Protein AF-A0A929ZRS4-F1 (afdb_monomer)

Mean predicted aligned error: 12.57 Å

pLDDT: mean 78.54, std 19.78, range [34.41, 96.12]

Nearest PDB structures (foldseek):
  4rev-assembly1_A  TM=2.295E-01  e=7.053E+00  Pisum sativum

Structure (mmCIF, N/CA/C/O backbone):
data_AF-A0A929ZRS4-F1
#
_entry.id   AF-A0A929ZRS4-F1
#
loop_
_atom_site.group_PDB
_atom_site.id
_atom_site.type_symbol
_atom_site.label_atom_id
_atom_site.label_alt_id
_atom_site.label_comp_id
_atom_site.label_asym_id
_atom_site.label_entity_id
_atom_site.label_seq_id
_atom_site.pdbx_PDB_ins_code
_atom_site.Cartn_x
_atom_site.Cartn_y
_atom_site.Cartn_z
_atom_site.occupancy
_atom_site.B_iso_or_equiv
_atom_site.auth_seq_id
_atom_site.auth_comp_id
_atom_site.auth_asym_id
_atom_site.auth_atom_id
_atom_site.pdbx_PDB_model_num
ATOM 1 N N . MET A 1 1 ? -53.714 39.493 -37.793 1.00 43.19 1 MET A N 1
ATOM 2 C CA . MET A 1 1 ? -53.443 39.278 -36.355 1.00 43.19 1 MET A CA 1
ATOM 3 C C . MET A 1 1 ? -53.409 37.787 -36.097 1.00 43.19 1 MET A C 1
ATOM 5 O O . MET A 1 1 ? -54.421 37.151 -36.332 1.00 43.19 1 MET A O 1
ATOM 9 N N . ASN A 1 2 ? -52.256 37.253 -35.692 1.00 40.06 2 ASN A N 1
ATOM 10 C CA . ASN A 1 2 ? -52.126 36.119 -34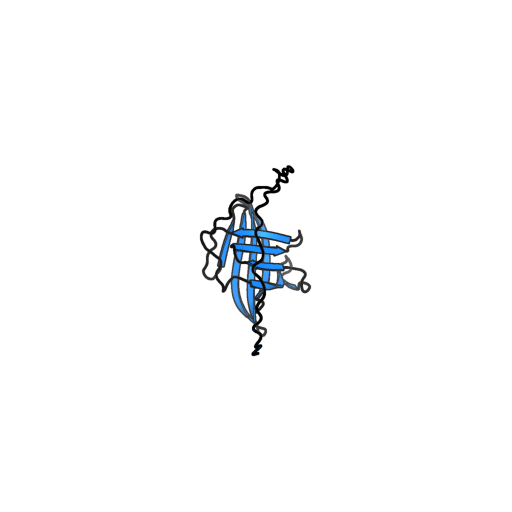.771 1.00 40.06 2 ASN A CA 1
ATOM 11 C C . ASN A 1 2 ? -50.645 35.992 -34.395 1.00 40.06 2 ASN A C 1
ATOM 13 O O . ASN A 1 2 ? -49.803 35.648 -35.217 1.00 40.06 2 ASN A O 1
ATOM 17 N N . ARG A 1 3 ? -50.342 36.378 -33.153 1.00 41.16 3 ARG A N 1
ATOM 18 C CA . ARG A 1 3 ? -49.060 36.176 -32.477 1.00 41.16 3 ARG A CA 1
ATOM 19 C C . ARG A 1 3 ? -49.140 34.840 -31.758 1.00 41.16 3 ARG A C 1
ATOM 21 O O . ARG A 1 3 ? -50.015 34.715 -30.910 1.00 41.16 3 ARG A O 1
ATOM 28 N N . ILE A 1 4 ? -48.201 33.930 -31.994 1.00 51.72 4 ILE A N 1
ATOM 29 C CA . ILE A 1 4 ? -47.777 32.969 -30.970 1.00 51.72 4 ILE A CA 1
ATOM 30 C C . ILE A 1 4 ? -46.252 32.876 -31.028 1.00 51.72 4 ILE A C 1
ATOM 32 O O . ILE A 1 4 ? -45.658 32.641 -32.075 1.00 51.72 4 ILE A O 1
ATOM 36 N N . PHE A 1 5 ? -45.659 33.171 -29.876 1.00 44.94 5 PHE A N 1
ATOM 37 C CA . PHE A 1 5 ? -44.243 33.112 -29.549 1.00 44.94 5 PHE A CA 1
ATOM 38 C C . PHE A 1 5 ? -43.711 31.680 -29.657 1.00 44.94 5 PHE A C 1
ATOM 40 O O . PHE A 1 5 ? -44.328 30.751 -29.139 1.00 44.94 5 PHE A O 1
ATOM 47 N N . THR A 1 6 ? -42.503 31.505 -30.190 1.00 50.09 6 THR A N 1
ATOM 48 C CA . THR A 1 6 ? -41.635 30.404 -29.753 1.00 50.09 6 THR A CA 1
ATOM 49 C C . THR A 1 6 ? -40.189 30.888 -29.693 1.00 50.09 6 THR A C 1
ATOM 51 O O . THR A 1 6 ? -39.624 31.387 -30.660 1.00 50.09 6 THR A O 1
ATOM 54 N N . LEU A 1 7 ? -39.665 30.806 -28.475 1.00 42.97 7 LEU A N 1
ATOM 55 C CA . LEU A 1 7 ? -38.300 31.024 -28.016 1.00 42.97 7 LEU A CA 1
ATOM 56 C C . LEU A 1 7 ? -37.371 29.943 -28.611 1.00 42.97 7 LEU A C 1
ATOM 58 O O . LEU A 1 7 ? -37.832 28.820 -28.743 1.00 42.97 7 LEU A O 1
ATOM 62 N N . PHE A 1 8 ? -36.106 30.247 -28.929 1.00 47.16 8 PHE A N 1
ATOM 63 C CA . PHE A 1 8 ? -34.909 29.507 -28.462 1.00 47.16 8 PHE A CA 1
ATOM 64 C C . PHE A 1 8 ? -33.611 30.058 -29.091 1.00 47.16 8 PHE A C 1
ATOM 66 O O . PHE A 1 8 ? -33.227 29.775 -30.219 1.00 47.16 8 PHE A O 1
ATOM 73 N N . ILE A 1 9 ? -33.006 30.935 -28.296 1.00 52.12 9 ILE A N 1
ATOM 74 C CA . ILE A 1 9 ? -31.588 31.191 -28.007 1.00 52.12 9 ILE A CA 1
ATOM 75 C C . ILE A 1 9 ? -30.519 30.370 -28.774 1.00 52.12 9 ILE A C 1
ATOM 77 O O . ILE A 1 9 ? -30.426 29.157 -28.641 1.00 52.12 9 ILE A O 1
ATOM 81 N N . ALA A 1 10 ? -29.649 31.154 -29.426 1.00 41.28 10 ALA A N 1
ATOM 82 C CA . ALA A 1 10 ? -28.190 31.067 -29.600 1.00 41.28 10 ALA A CA 1
ATOM 83 C C . ALA A 1 10 ? -27.527 29.863 -30.293 1.00 41.28 10 ALA A C 1
ATOM 85 O O . ALA A 1 10 ? -27.367 28.796 -29.715 1.00 41.28 10 ALA A O 1
ATOM 86 N N . VAL A 1 11 ? -26.879 30.167 -31.425 1.00 43.59 11 VAL A N 1
ATOM 87 C CA . VAL A 1 11 ? -25.506 29.710 -31.697 1.00 43.59 11 VAL A CA 1
ATOM 88 C C . VAL A 1 11 ? -24.720 30.905 -32.246 1.00 43.59 11 VAL A C 1
ATOM 90 O O . VAL A 1 11 ? -24.687 31.158 -33.448 1.00 43.59 11 VAL A O 1
ATOM 93 N N . PHE A 1 12 ? -24.149 31.703 -31.344 1.00 39.56 12 PHE A N 1
ATOM 94 C CA . PHE A 1 12 ? -23.212 32.762 -31.706 1.00 39.56 12 PHE A CA 1
ATOM 95 C C . PHE A 1 12 ? -21.796 32.178 -31.814 1.00 39.56 12 PHE A C 1
ATOM 97 O O . PHE A 1 12 ? -21.226 31.710 -30.836 1.00 39.56 12 PHE A O 1
ATOM 104 N N . SER A 1 13 ? -21.266 32.276 -33.034 1.00 37.66 13 SER A N 1
ATOM 105 C CA . SER A 1 13 ? -19.920 32.754 -33.381 1.00 37.66 13 SER A CA 1
ATOM 106 C C . SER A 1 13 ? -18.659 32.024 -32.892 1.00 37.66 13 SER A C 1
ATOM 108 O O . SER A 1 13 ? -18.277 32.083 -31.730 1.00 37.66 13 SER A O 1
ATOM 110 N N . VAL A 1 14 ? -17.961 31.464 -33.891 1.00 51.41 14 VAL A N 1
ATOM 111 C CA . VAL A 1 14 ? -16.556 31.721 -34.284 1.00 51.41 14 VAL A CA 1
ATOM 112 C C . VAL A 1 14 ? -15.627 32.245 -33.190 1.00 51.41 14 VAL A C 1
ATOM 114 O O . VAL A 1 14 ? -15.783 33.392 -32.810 1.00 51.41 14 VAL A O 1
ATOM 117 N N . PHE A 1 15 ? -14.563 31.503 -32.864 1.00 39.88 15 PHE A N 1
ATOM 118 C CA . PHE A 1 15 ? -13.226 32.085 -32.674 1.00 39.88 15 PHE A CA 1
ATOM 119 C C . PHE A 1 15 ? -12.134 31.051 -32.984 1.00 39.88 15 PHE A C 1
ATOM 121 O O . PHE A 1 15 ? -11.825 30.179 -32.178 1.00 39.88 15 PHE A O 1
ATOM 128 N N . SER A 1 16 ? -11.514 31.201 -34.155 1.00 48.22 16 SER A N 1
ATOM 129 C CA . SER A 1 16 ? -10.093 30.903 -34.322 1.00 48.22 16 SER A CA 1
ATOM 130 C C . SER A 1 16 ? -9.333 32.141 -33.869 1.00 48.22 16 SER A C 1
ATOM 132 O O . SER A 1 16 ? -9.433 33.160 -34.545 1.00 48.22 16 SER A O 1
ATOM 134 N N . ILE A 1 17 ? -8.561 32.073 -32.785 1.00 50.41 17 ILE A N 1
ATOM 135 C CA . ILE A 1 17 ? -7.392 32.944 -32.626 1.00 50.41 17 ILE A CA 1
ATOM 136 C C . ILE A 1 17 ? -6.302 32.152 -31.905 1.00 50.41 17 ILE A C 1
ATOM 138 O O . ILE A 1 17 ? -6.375 31.872 -30.712 1.00 50.41 17 ILE A O 1
ATOM 142 N N . VAL A 1 18 ? -5.296 31.778 -32.689 1.00 49.31 18 VAL A N 1
ATOM 143 C CA . VAL A 1 18 ? -3.951 31.464 -32.222 1.00 49.31 18 VAL A CA 1
ATOM 144 C C . VAL A 1 18 ? -3.439 32.690 -31.475 1.00 49.31 18 VAL A C 1
ATOM 146 O O . VAL A 1 18 ? -3.292 33.750 -32.077 1.00 49.31 18 VAL A O 1
ATOM 149 N N . SER A 1 19 ? -3.138 32.539 -30.190 1.00 37.56 19 SER A N 1
ATOM 150 C CA . SER A 1 19 ? -2.214 33.442 -29.517 1.00 37.56 19 SER A CA 1
ATOM 151 C C . SER A 1 19 ? -1.042 32.605 -29.039 1.00 37.56 19 SER A C 1
ATOM 153 O O . SER A 1 19 ? -1.165 31.793 -28.125 1.00 37.56 19 SER A O 1
ATOM 155 N N . CYS A 1 20 ? 0.080 32.767 -29.736 1.00 46.66 20 CYS A N 1
ATOM 156 C CA . CYS A 1 20 ? 1.390 32.413 -29.231 1.00 46.66 20 CYS A CA 1
ATOM 157 C C . CYS A 1 20 ? 1.562 33.080 -27.867 1.00 46.66 20 CYS A C 1
ATOM 159 O O . CYS A 1 20 ? 1.546 34.307 -27.797 1.00 46.66 20 CYS A O 1
ATOM 161 N N . ASP A 1 21 ? 1.807 32.295 -26.826 1.00 34.41 21 ASP A N 1
ATOM 162 C CA . ASP A 1 21 ? 2.759 32.740 -25.824 1.00 34.41 21 ASP A CA 1
ATOM 163 C C . ASP A 1 21 ? 3.935 31.773 -25.852 1.00 34.41 21 ASP A C 1
ATOM 165 O O . ASP A 1 21 ? 3.866 30.613 -25.448 1.00 34.41 21 ASP A O 1
ATOM 169 N N . ARG A 1 22 ? 4.990 32.253 -26.500 1.00 46.25 22 ARG A N 1
ATOM 170 C CA . ARG A 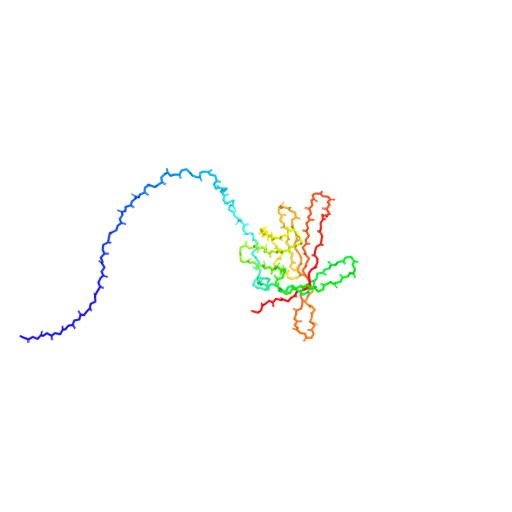1 22 ? 6.273 31.589 -26.648 1.00 46.25 22 ARG A CA 1
ATOM 171 C C . ARG A 1 22 ? 7.103 32.071 -25.466 1.00 46.25 22 ARG A C 1
ATOM 173 O O . ARG A 1 22 ? 8.012 32.874 -25.649 1.00 46.25 22 ARG A O 1
ATOM 180 N N . SER A 1 23 ? 6.747 31.630 -24.261 1.00 34.47 23 SER A N 1
ATOM 181 C CA . SER A 1 23 ? 7.617 31.775 -23.101 1.00 34.47 23 SER A CA 1
ATOM 182 C C . SER A 1 23 ? 8.181 30.405 -22.743 1.00 34.47 23 SER A C 1
ATOM 184 O O . SER A 1 23 ? 7.483 29.405 -22.594 1.00 34.47 23 SER A O 1
ATOM 186 N N . SER A 1 24 ? 9.502 30.376 -22.783 1.00 49.50 24 SER A N 1
ATOM 187 C CA . SER A 1 24 ? 10.395 29.274 -22.493 1.00 49.50 24 SER A CA 1
ATOM 188 C C . SER A 1 24 ? 10.060 28.600 -21.169 1.00 49.50 24 SER A C 1
ATOM 190 O O . SER A 1 24 ? 10.251 29.203 -20.114 1.00 49.50 24 SER A O 1
ATOM 192 N N . ASP A 1 25 ? 9.671 27.333 -21.226 1.00 41.78 25 ASP A N 1
ATOM 193 C CA . ASP A 1 25 ? 9.898 26.422 -20.110 1.00 41.78 25 ASP A CA 1
ATOM 194 C C . ASP A 1 25 ? 10.176 25.011 -20.650 1.00 41.78 25 ASP A C 1
ATOM 196 O O . ASP A 1 25 ? 9.477 24.040 -20.367 1.00 41.78 25 ASP A O 1
ATOM 200 N N . ASP A 1 26 ? 11.239 24.907 -21.456 1.00 45.16 26 ASP A N 1
ATOM 201 C CA . ASP A 1 26 ? 11.852 23.648 -21.922 1.00 45.16 26 ASP A CA 1
ATOM 202 C C . ASP A 1 26 ? 12.520 22.851 -20.771 1.00 45.16 26 ASP A C 1
ATOM 204 O O . ASP A 1 26 ? 13.388 22.014 -20.999 1.00 45.16 26 ASP A O 1
ATOM 208 N N . ASN A 1 27 ? 12.120 23.095 -19.519 1.00 44.50 27 ASN A N 1
ATOM 209 C CA . ASN A 1 27 ? 12.630 22.434 -18.317 1.00 44.50 27 ASN A CA 1
ATOM 210 C C . ASN A 1 27 ? 11.546 21.703 -17.513 1.00 44.50 27 ASN A C 1
ATOM 212 O O . ASN A 1 27 ? 11.802 21.283 -16.383 1.00 44.50 27 ASN A O 1
ATOM 216 N N . LYS A 1 28 ? 10.350 21.479 -18.071 1.00 43.66 28 LYS A N 1
ATOM 217 C CA . LYS A 1 28 ? 9.50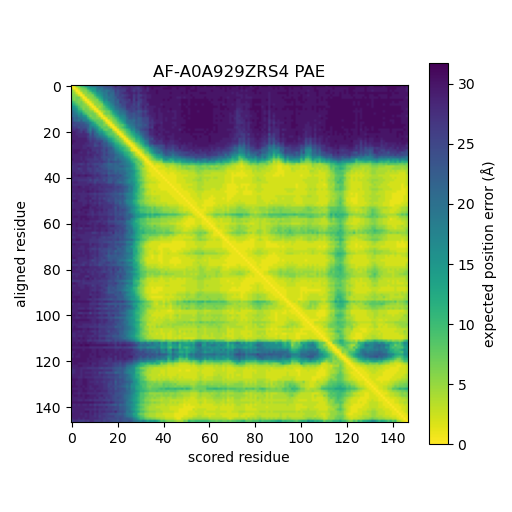0 20.409 -17.538 1.00 43.66 28 LYS A CA 1
ATOM 218 C C . LYS A 1 28 ? 10.103 19.078 -17.979 1.00 43.66 28 LYS A C 1
ATOM 220 O O . LYS A 1 28 ? 10.241 18.877 -19.188 1.00 43.66 28 LYS A O 1
ATOM 225 N N . PRO A 1 29 ? 10.469 18.171 -17.050 1.00 46.22 29 PRO A N 1
ATOM 226 C CA . PRO A 1 29 ? 10.807 16.809 -17.425 1.00 46.22 29 PRO A CA 1
ATOM 227 C C . PRO A 1 29 ? 9.652 16.301 -18.282 1.00 46.22 29 PRO A C 1
ATOM 229 O O . PRO A 1 29 ? 8.507 16.324 -17.827 1.00 46.22 29 PRO A O 1
ATOM 232 N N . GLN A 1 30 ? 9.925 15.932 -19.534 1.00 44.28 30 GLN A N 1
ATOM 233 C CA . GLN A 1 30 ? 8.950 15.191 -20.320 1.00 44.28 30 GLN A CA 1
ATOM 234 C C . GLN A 1 30 ? 8.544 14.005 -19.449 1.00 44.28 30 GLN A C 1
ATOM 236 O O . GLN A 1 30 ? 9.408 13.216 -19.067 1.00 44.28 30 GLN A O 1
ATOM 241 N N . GLU A 1 31 ? 7.271 13.937 -19.051 1.00 55.41 31 GLU A N 1
ATOM 242 C CA . GLU A 1 31 ? 6.753 12.760 -18.367 1.00 55.41 31 GLU A CA 1
ATOM 243 C C . GLU A 1 31 ? 7.004 11.587 -19.311 1.00 55.41 31 GLU A C 1
ATOM 245 O O . GLU A 1 31 ? 6.343 11.458 -20.343 1.00 55.41 31 GLU A O 1
ATOM 250 N N . GLU A 1 32 ? 8.024 10.780 -19.005 1.00 59.62 32 GLU A N 1
ATOM 251 C CA . GLU A 1 32 ? 8.267 9.530 -19.706 1.00 59.62 32 GLU A CA 1
ATOM 252 C C . GLU A 1 32 ? 6.939 8.779 -19.730 1.00 59.62 32 GLU A C 1
ATOM 254 O O . GLU A 1 32 ? 6.327 8.546 -18.683 1.00 59.62 32 GLU A O 1
ATOM 259 N N . GLN A 1 33 ? 6.459 8.460 -20.930 1.00 68.38 33 GLN A N 1
ATOM 260 C CA . GLN A 1 33 ? 5.169 7.816 -21.108 1.00 68.38 33 GLN A CA 1
ATOM 261 C C . GLN A 1 33 ? 5.151 6.512 -20.296 1.00 68.38 33 GLN A C 1
ATOM 263 O O . GLN A 1 33 ? 5.835 5.545 -20.634 1.00 68.38 33 GLN A O 1
ATOM 268 N N . LYS A 1 34 ? 4.397 6.495 -19.190 1.00 82.25 34 LYS A N 1
ATOM 269 C CA . LYS A 1 34 ? 4.278 5.338 -18.295 1.00 82.25 34 LYS A CA 1
ATOM 270 C C . LYS A 1 34 ? 3.515 4.227 -19.025 1.00 82.25 34 LYS A C 1
ATOM 272 O O . LYS A 1 34 ? 2.298 4.299 -19.171 1.00 82.25 34 LYS A O 1
ATOM 277 N N . ILE A 1 35 ? 4.228 3.213 -19.514 1.00 88.94 35 ILE A N 1
ATOM 278 C CA . ILE A 1 35 ? 3.626 2.042 -20.169 1.00 88.94 35 ILE A CA 1
ATOM 279 C C . ILE A 1 35 ? 3.164 1.055 -19.094 1.00 88.94 35 ILE A C 1
ATOM 281 O O . ILE A 1 35 ? 3.968 0.604 -18.279 1.00 88.94 35 ILE A O 1
ATOM 285 N N . ILE A 1 36 ? 1.873 0.721 -19.105 1.00 92.69 36 ILE A N 1
ATOM 286 C CA . ILE A 1 36 ? 1.261 -0.277 -18.220 1.00 92.69 36 ILE A CA 1
ATOM 287 C C . ILE A 1 36 ? 1.126 -1.583 -18.997 1.00 92.69 36 ILE A C 1
ATOM 289 O O . ILE A 1 36 ? 0.374 -1.650 -19.966 1.00 92.69 36 ILE A O 1
ATOM 293 N N . GLU A 1 37 ? 1.849 -2.614 -18.568 1.00 92.25 37 GLU A N 1
ATOM 294 C CA . GLU A 1 37 ? 1.776 -3.957 -19.151 1.00 92.25 37 G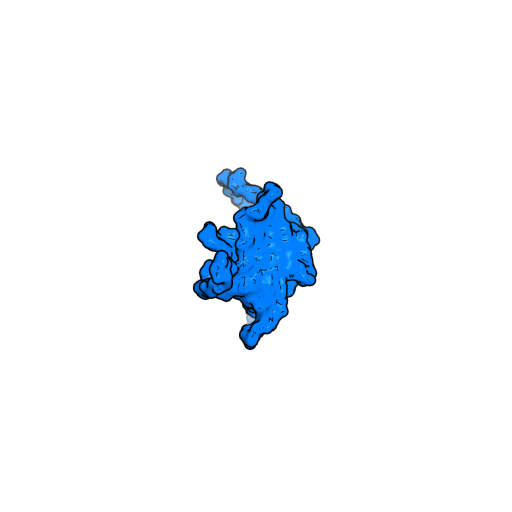LU A CA 1
ATOM 295 C C . GLU A 1 37 ? 0.643 -4.767 -18.518 1.00 92.25 37 GLU A C 1
ATOM 297 O O . GLU A 1 37 ? -0.113 -5.440 -19.217 1.00 92.25 37 GLU A O 1
ATOM 302 N N . VAL A 1 38 ? 0.495 -4.670 -17.193 1.00 94.31 38 VAL A N 1
ATOM 303 C CA . VAL A 1 38 ? -0.534 -5.390 -16.436 1.00 94.31 38 VAL A CA 1
ATOM 304 C C . VAL A 1 38 ? -1.197 -4.437 -15.444 1.00 94.31 38 VAL A C 1
ATOM 306 O O . VAL A 1 38 ? -0.551 -4.034 -14.485 1.00 94.31 38 VAL A O 1
ATOM 309 N N . PRO A 1 39 ? -2.469 -4.041 -15.618 1.00 93.94 39 PRO A N 1
ATOM 310 C CA . PRO A 1 39 ? -3.113 -3.106 -14.701 1.00 93.94 39 PRO A CA 1
ATOM 311 C C . PRO A 1 39 ? -3.435 -3.749 -13.342 1.00 93.94 39 PRO A C 1
ATOM 313 O O . PRO A 1 39 ? -3.725 -4.945 -13.255 1.00 93.94 39 PRO A O 1
ATOM 316 N N . PHE A 1 40 ? -3.460 -2.941 -12.279 1.00 94.31 40 PHE A N 1
ATOM 317 C CA . PHE A 1 40 ? -4.020 -3.345 -10.989 1.00 94.31 40 PHE A CA 1
ATOM 318 C C . PHE A 1 40 ? -5.491 -3.754 -11.127 1.00 94.31 40 PHE A C 1
ATOM 320 O O . PHE A 1 40 ? -6.279 -3.104 -11.818 1.00 94.31 40 PHE A O 1
ATOM 327 N N . THR A 1 41 ? -5.877 -4.810 -10.412 1.00 92.19 41 THR A N 1
ATOM 328 C CA . THR A 1 41 ? -7.269 -5.266 -10.340 1.00 92.19 41 THR A CA 1
ATOM 329 C C . THR A 1 41 ? -8.126 -4.297 -9.525 1.00 92.19 41 THR A C 1
ATOM 331 O O . THR A 1 41 ? -7.631 -3.611 -8.631 1.00 92.19 41 THR A O 1
ATOM 334 N N . ASP A 1 42 ? -9.439 -4.274 -9.769 1.00 90.50 42 ASP A N 1
ATOM 335 C CA . ASP A 1 42 ? -10.388 -3.519 -8.929 1.00 90.50 42 ASP A CA 1
ATOM 336 C C . ASP A 1 42 ? -10.364 -3.976 -7.461 1.00 90.50 42 ASP A C 1
ATOM 338 O O . ASP A 1 42 ? -10.560 -3.185 -6.536 1.00 90.50 42 ASP A O 1
ATOM 342 N N . GLU A 1 43 ? -10.054 -5.253 -7.235 1.00 89.50 43 GLU A N 1
ATOM 343 C CA . GLU A 1 43 ? -9.875 -5.813 -5.900 1.00 89.50 43 GLU A CA 1
ATOM 344 C C . GLU A 1 43 ? -8.665 -5.213 -5.166 1.00 89.50 43 GLU A C 1
ATOM 346 O O . GLU A 1 43 ? -8.760 -4.957 -3.966 1.00 89.50 43 GLU A O 1
ATOM 351 N N . LEU A 1 44 ? -7.561 -4.927 -5.861 1.00 91.00 44 LEU A N 1
ATOM 352 C CA . LEU A 1 44 ? -6.378 -4.296 -5.269 1.00 91.00 44 LEU A CA 1
ATOM 353 C C . LEU A 1 44 ? -6.522 -2.770 -5.158 1.00 91.00 44 LEU A C 1
ATOM 355 O O . LEU A 1 44 ? -6.075 -2.174 -4.184 1.00 91.00 44 LEU A O 1
ATOM 359 N N . LYS A 1 45 ? -7.150 -2.113 -6.138 1.00 93.56 45 LYS A N 1
ATOM 360 C CA . LYS A 1 45 ? -7.284 -0.647 -6.152 1.00 93.56 45 LYS A CA 1
ATOM 361 C C . LYS A 1 45 ? -8.089 -0.131 -4.961 1.00 93.56 45 LYS A C 1
ATOM 363 O O . LYS A 1 45 ? -9.147 -0.671 -4.651 1.00 93.56 45 LYS A O 1
ATOM 368 N N . GLY A 1 46 ? -7.642 0.954 -4.337 1.00 93.94 46 GLY A N 1
ATOM 369 C CA . GLY A 1 46 ? -8.360 1.635 -3.261 1.00 93.94 46 GLY A CA 1
ATOM 370 C C . GLY A 1 46 ? -7.451 2.181 -2.166 1.00 93.94 46 GLY A C 1
ATOM 371 O O . GLY A 1 46 ? -6.230 2.016 -2.196 1.00 93.94 46 GLY A O 1
ATOM 372 N N . VAL A 1 47 ? -8.076 2.835 -1.187 1.00 94.31 47 VAL A N 1
ATOM 373 C CA . VAL A 1 47 ? -7.405 3.407 -0.014 1.00 94.31 47 VAL A CA 1
ATOM 374 C C . VAL A 1 47 ? -7.376 2.379 1.114 1.00 94.31 47 VAL A C 1
ATOM 376 O O . VAL A 1 47 ? -8.403 1.810 1.486 1.00 94.31 47 VAL A O 1
ATOM 379 N N . TYR A 1 48 ? -6.202 2.179 1.702 1.00 92.19 48 TYR A N 1
ATOM 380 C CA . TYR A 1 48 ? -5.968 1.272 2.816 1.00 92.19 48 TYR A CA 1
ATOM 381 C C . TYR A 1 48 ? -5.694 2.083 4.080 1.00 92.19 48 TYR A C 1
ATOM 383 O O . TYR A 1 48 ? -4.707 2.809 4.188 1.00 92.19 48 TYR A O 1
ATOM 391 N N . LYS A 1 49 ? -6.581 1.954 5.068 1.00 91.94 49 LYS A N 1
ATOM 392 C CA . LYS A 1 49 ? -6.406 2.569 6.383 1.00 91.94 49 LYS A CA 1
ATOM 393 C C . LYS A 1 49 ? -5.437 1.726 7.203 1.00 91.94 49 LYS A C 1
ATOM 395 O O . LYS A 1 49 ? -5.774 0.604 7.577 1.00 91.94 49 LYS A O 1
ATOM 400 N N . ILE A 1 50 ? -4.257 2.269 7.487 1.00 91.81 50 ILE A N 1
ATOM 401 C CA . ILE A 1 50 ? -3.241 1.617 8.318 1.00 91.81 50 ILE A CA 1
ATOM 402 C C . ILE A 1 50 ? -3.637 1.751 9.791 1.00 91.81 50 ILE A C 1
ATOM 404 O O . ILE A 1 50 ? -3.932 2.848 10.262 1.00 91.81 50 ILE A O 1
ATOM 408 N N . HIS A 1 51 ? -3.646 0.624 10.504 1.00 90.50 51 HIS A N 1
ATOM 409 C CA . HIS A 1 51 ? -3.940 0.556 11.940 1.00 90.50 51 HIS A CA 1
ATOM 410 C C . HIS A 1 51 ? -2.690 0.263 12.756 1.00 90.50 51 HIS A C 1
ATOM 412 O O . HIS A 1 51 ? -2.512 0.843 13.825 1.00 90.50 51 HIS A O 1
ATOM 418 N N . TYR A 1 52 ? -1.815 -0.597 12.230 1.00 90.69 52 TYR A N 1
ATOM 419 C CA . TYR A 1 52 ? -0.566 -0.969 12.882 1.00 90.69 52 TYR A CA 1
ATOM 420 C C . TYR A 1 52 ? 0.591 -0.975 11.891 1.00 90.69 52 TYR A C 1
ATOM 422 O O . TYR A 1 52 ? 0.412 -1.302 10.714 1.00 90.69 52 TYR A O 1
ATOM 430 N N . LYS A 1 53 ? 1.783 -0.660 12.391 1.00 91.00 53 LYS A N 1
ATOM 431 C CA . LYS A 1 53 ? 3.053 -0.852 11.691 1.00 91.00 53 LYS A CA 1
ATOM 432 C C . LYS A 1 53 ? 3.943 -1.802 12.480 1.00 91.00 53 LYS A C 1
ATOM 434 O O . LYS A 1 53 ? 3.859 -1.861 13.706 1.00 91.00 53 LYS A O 1
ATOM 439 N N . ASP A 1 54 ? 4.783 -2.534 11.777 1.00 89.25 54 ASP A N 1
ATOM 440 C CA . ASP A 1 54 ? 5.783 -3.392 12.399 1.00 89.25 54 ASP A CA 1
ATOM 441 C C . ASP A 1 54 ? 6.975 -2.570 12.907 1.00 89.25 54 ASP A C 1
ATOM 443 O O . ASP A 1 54 ? 7.374 -1.568 12.306 1.00 89.25 54 ASP A O 1
ATOM 447 N N . THR A 1 55 ? 7.526 -2.986 14.041 1.00 87.19 55 THR A N 1
ATOM 448 C CA . THR A 1 55 ? 8.678 -2.371 14.706 1.00 87.19 55 THR A CA 1
ATOM 449 C C . THR A 1 55 ? 9.558 -3.477 15.291 1.00 87.19 55 THR A C 1
ATOM 451 O O . THR A 1 55 ? 9.083 -4.597 15.482 1.00 87.19 55 THR A O 1
ATOM 454 N N . PRO A 1 56 ? 10.820 -3.198 15.673 1.00 86.12 56 PRO A N 1
ATOM 455 C CA . PRO A 1 56 ? 11.657 -4.195 16.350 1.00 86.12 56 PRO A CA 1
ATOM 456 C C . PRO A 1 56 ? 11.030 -4.793 17.623 1.00 86.12 56 PRO A C 1
ATOM 458 O O . PRO A 1 56 ? 11.398 -5.890 18.032 1.00 86.12 56 PRO A O 1
ATOM 461 N N . SER A 1 57 ? 10.083 -4.082 18.239 1.00 87.25 57 SER A N 1
ATOM 462 C CA . SER A 1 57 ? 9.364 -4.489 19.450 1.00 87.25 57 SER A CA 1
ATOM 463 C C . SER A 1 57 ? 8.041 -5.217 19.158 1.00 87.25 57 SER A C 1
ATOM 465 O O . SER A 1 57 ? 7.325 -5.570 20.094 1.00 87.25 57 SER A O 1
ATOM 467 N N . GLY A 1 58 ? 7.695 -5.420 17.882 1.00 87.88 58 GLY A N 1
ATOM 468 C CA . GLY A 1 58 ? 6.411 -5.948 17.418 1.00 87.88 58 GLY A CA 1
ATOM 469 C C . GLY A 1 58 ? 5.508 -4.876 16.800 1.00 87.88 58 GLY A C 1
ATOM 470 O O . GLY A 1 58 ? 5.967 -3.819 16.370 1.00 87.88 58 GLY A O 1
ATOM 471 N N . TRP A 1 59 ? 4.205 -5.146 16.746 1.00 89.12 59 TRP A N 1
ATOM 472 C CA . TRP A 1 59 ? 3.231 -4.251 16.120 1.00 89.12 59 TRP A CA 1
ATOM 473 C C . TRP A 1 59 ? 2.901 -3.041 16.998 1.00 89.12 59 TRP A C 1
ATOM 475 O O . TRP A 1 59 ? 2.484 -3.186 18.146 1.00 89.12 59 TRP A O 1
ATOM 485 N N . GLU A 1 60 ? 3.019 -1.848 16.426 1.00 91.81 60 GLU A N 1
ATOM 486 C CA . GLU A 1 60 ? 2.684 -0.575 17.061 1.00 91.81 60 GLU A CA 1
ATOM 487 C C . GLU A 1 60 ? 1.447 0.035 16.393 1.00 91.81 60 GLU A C 1
ATOM 489 O O . GLU A 1 60 ? 1.374 0.113 15.164 1.00 91.81 60 GLU A O 1
ATOM 494 N N . ALA A 1 61 ? 0.471 0.475 17.193 1.00 91.81 61 ALA A N 1
ATOM 495 C CA . ALA A 1 61 ? -0.703 1.184 16.688 1.00 91.81 61 ALA A CA 1
ATOM 496 C C . ALA A 1 61 ? -0.306 2.566 16.155 1.00 91.81 61 ALA A C 1
ATOM 498 O O . ALA A 1 61 ? 0.439 3.298 16.805 1.00 91.81 61 ALA A O 1
ATOM 499 N N . VAL A 1 62 ? -0.834 2.948 14.993 1.00 90.75 62 VAL A N 1
ATOM 500 C CA . VAL A 1 62 ? -0.527 4.248 14.388 1.00 90.75 62 VAL A CA 1
ATOM 501 C C . VAL A 1 62 ? -1.642 5.268 14.631 1.00 90.75 62 VAL A C 1
ATOM 503 O O . VAL A 1 62 ? -2.820 4.901 14.655 1.00 90.75 62 VAL A O 1
ATOM 506 N N . PRO A 1 63 ? -1.317 6.569 14.772 1.00 89.44 63 PRO A N 1
ATOM 507 C CA . PRO A 1 63 ? -2.333 7.610 14.804 1.00 89.44 63 PRO A CA 1
ATOM 508 C C . PRO A 1 63 ? -3.172 7.594 13.525 1.00 89.44 63 PRO A C 1
ATOM 510 O O . PRO A 1 63 ? -2.650 7.415 12.418 1.00 89.44 63 PRO A O 1
ATOM 513 N N . ALA A 1 64 ? -4.477 7.826 13.673 1.00 84.19 64 ALA A N 1
ATOM 514 C CA . ALA A 1 64 ? -5.373 7.928 12.531 1.00 84.19 64 ALA A CA 1
ATOM 515 C C . ALA A 1 64 ? -4.874 9.005 11.553 1.00 84.19 64 ALA A C 1
ATOM 517 O O . ALA A 1 64 ? -4.480 10.093 11.967 1.00 84.19 64 ALA A O 1
ATOM 518 N N . ASN A 1 65 ? -4.913 8.693 10.256 1.00 80.19 65 ASN A N 1
ATOM 519 C CA . ASN A 1 65 ? -4.508 9.577 9.158 1.00 80.19 65 ASN A CA 1
ATOM 520 C C . ASN A 1 65 ? -3.015 9.959 9.123 1.00 80.19 65 ASN A C 1
ATOM 522 O O . ASN A 1 65 ? -2.644 10.788 8.299 1.00 80.19 65 ASN A O 1
ATOM 526 N N . LYS A 1 66 ? -2.151 9.364 9.963 1.00 86.56 66 LYS A N 1
ATOM 527 C CA . LYS A 1 66 ? -0.700 9.614 9.887 1.00 86.56 66 LYS A CA 1
ATOM 528 C C . LYS A 1 66 ? -0.056 8.934 8.677 1.00 86.56 66 LYS A C 1
ATOM 530 O O . LYS A 1 66 ? 0.827 9.513 8.059 1.00 86.56 66 LYS A O 1
ATOM 535 N N . TYR A 1 67 ? -0.480 7.714 8.353 1.00 89.69 67 TYR A N 1
ATOM 536 C CA . TYR A 1 67 ? 0.080 6.946 7.242 1.00 89.69 67 TYR A CA 1
ATOM 537 C C . TYR A 1 67 ? -0.960 6.798 6.134 1.00 89.69 67 TYR A C 1
ATOM 539 O O . TYR A 1 67 ? -2.104 6.412 6.397 1.00 89.69 67 TYR A O 1
ATOM 547 N N . LYS A 1 68 ? -0.554 7.091 4.898 1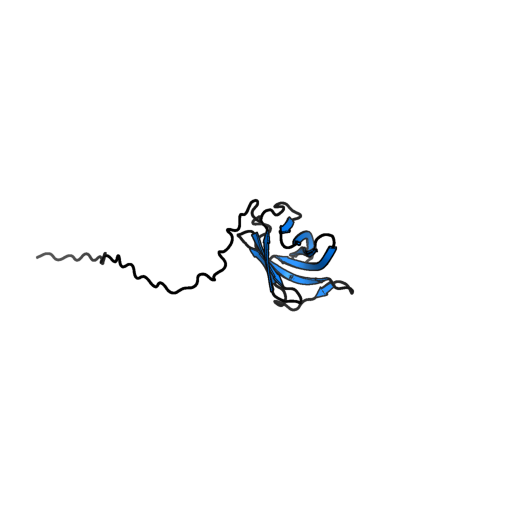.00 90.12 68 LYS A N 1
ATOM 548 C CA . LYS A 1 68 ? -1.338 6.850 3.687 1.00 90.12 68 LYS A CA 1
ATOM 549 C C . LYS A 1 68 ? -0.867 5.554 3.034 1.00 90.12 68 LYS A C 1
ATOM 551 O O . LYS A 1 68 ? 0.324 5.256 3.044 1.00 90.12 68 LYS A O 1
ATOM 556 N N . LEU A 1 69 ? -1.797 4.807 2.450 1.00 94.62 69 LEU A N 1
ATOM 557 C CA . LEU A 1 69 ? -1.509 3.722 1.519 1.00 94.62 69 LEU A CA 1
ATOM 558 C C . LEU A 1 69 ? -2.669 3.607 0.535 1.00 94.62 69 LEU A C 1
ATOM 560 O O . LEU A 1 69 ? -3.820 3.447 0.938 1.00 94.62 69 LEU A O 1
ATOM 564 N N . GLU A 1 70 ? -2.384 3.736 -0.752 1.00 96.12 70 GLU A N 1
ATOM 565 C CA . GLU A 1 70 ? -3.409 3.797 -1.786 1.00 96.12 70 GLU A CA 1
ATOM 566 C C . GLU A 1 70 ? -2.890 3.221 -3.101 1.00 96.12 70 GLU A C 1
ATOM 568 O O . GLU A 1 70 ? -1.881 3.682 -3.633 1.00 96.12 70 GLU A O 1
ATOM 573 N N . PHE A 1 71 ? -3.616 2.244 -3.641 1.00 95.56 71 PHE A N 1
ATOM 574 C CA . PHE A 1 71 ? -3.368 1.672 -4.962 1.00 95.56 71 PHE A CA 1
ATOM 575 C C . PHE A 1 71 ? -4.322 2.337 -5.952 1.00 95.56 71 PHE A C 1
ATOM 577 O O . PHE A 1 71 ? -5.539 2.158 -5.859 1.00 95.56 71 PHE A O 1
ATOM 584 N N . ARG A 1 72 ? -3.786 3.130 -6.879 1.00 95.62 72 ARG A N 1
ATOM 585 C CA . ARG A 1 72 ? -4.567 3.913 -7.841 1.00 95.62 72 ARG A CA 1
ATOM 586 C C . ARG A 1 72 ? -4.587 3.286 -9.224 1.00 95.62 72 ARG A C 1
ATOM 588 O O . ARG A 1 72 ? -3.763 2.445 -9.582 1.00 95.62 72 ARG A O 1
ATOM 595 N N . GLU A 1 73 ? -5.536 3.759 -10.020 1.00 93.06 73 GLU A N 1
ATOM 596 C CA . GLU A 1 73 ? -5.491 3.592 -11.465 1.00 93.06 73 GLU A CA 1
ATOM 597 C C . GLU A 1 73 ? -4.175 4.142 -12.036 1.00 93.06 73 GLU A C 1
ATOM 599 O O . GLU A 1 73 ? -3.565 5.057 -11.478 1.00 93.06 73 GLU A O 1
ATOM 604 N N . GLY A 1 74 ? -3.705 3.533 -13.123 1.00 92.31 74 GLY A N 1
ATOM 605 C CA . GLY A 1 74 ? -2.397 3.848 -13.684 1.00 92.31 74 GLY A CA 1
ATOM 606 C C . GLY A 1 74 ? -1.228 3.134 -12.996 1.00 92.31 74 GLY A C 1
ATOM 607 O O . GLY A 1 74 ? -0.091 3.541 -13.190 1.00 92.31 74 GLY A O 1
ATOM 608 N N . ASN A 1 75 ? -1.492 2.101 -12.186 1.00 95.19 75 ASN A N 1
ATOM 609 C CA . ASN A 1 75 ? -0.507 1.338 -11.407 1.00 95.19 75 ASN A CA 1
ATOM 610 C C . ASN A 1 75 ? 0.395 2.181 -10.501 1.00 95.19 75 ASN A C 1
ATOM 612 O O . ASN A 1 75 ? 1.577 1.881 -10.303 1.00 95.19 75 ASN A O 1
ATOM 616 N N . THR A 1 76 ? -0.177 3.242 -9.946 1.00 95.62 76 THR A N 1
ATOM 617 C CA . THR A 1 76 ? 0.520 4.120 -9.017 1.00 95.62 76 THR A CA 1
ATOM 618 C C . THR A 1 76 ? 0.148 3.751 -7.588 1.00 95.62 76 THR A C 1
ATOM 620 O O . THR A 1 76 ? -1.032 3.651 -7.250 1.00 95.62 76 THR A O 1
ATOM 623 N N . VAL A 1 77 ? 1.151 3.575 -6.737 1.00 95.69 77 VAL A N 1
ATOM 624 C CA . VAL A 1 77 ? 0.995 3.362 -5.299 1.00 95.69 77 VAL A CA 1
ATOM 625 C C . VAL A 1 77 ? 1.466 4.611 -4.572 1.00 95.69 77 VAL A C 1
ATOM 627 O O . VAL A 1 77 ? 2.627 5.001 -4.689 1.00 95.69 77 VAL A O 1
ATOM 630 N N . TYR A 1 78 ? 0.569 5.219 -3.801 1.00 95.38 78 TYR A N 1
ATOM 631 C CA . TYR A 1 78 ? 0.905 6.289 -2.866 1.00 95.38 78 TYR A CA 1
ATOM 632 C C . TYR A 1 78 ? 1.038 5.710 -1.473 1.00 95.38 78 TYR A C 1
ATOM 634 O O . TYR A 1 78 ? 0.138 5.002 -1.020 1.00 95.38 78 TYR A O 1
ATOM 642 N N . TRP A 1 79 ? 2.117 6.035 -0.775 1.00 93.38 79 TRP A N 1
ATOM 643 C CA . TRP A 1 79 ? 2.326 5.547 0.581 1.00 93.38 79 TRP A CA 1
ATOM 644 C C . TRP A 1 79 ? 3.176 6.507 1.414 1.00 93.38 79 TRP A C 1
ATOM 646 O O . TRP A 1 79 ? 3.844 7.382 0.872 1.00 93.38 79 TRP A O 1
ATOM 656 N N . THR A 1 80 ? 3.124 6.369 2.736 1.00 90.69 80 THR A N 1
ATOM 657 C CA . THR A 1 80 ? 3.878 7.219 3.670 1.00 90.69 80 THR A CA 1
ATOM 658 C C . THR A 1 80 ? 4.703 6.354 4.615 1.00 90.69 80 THR A C 1
ATOM 660 O O . THR A 1 80 ? 4.194 5.368 5.150 1.00 90.69 80 THR A O 1
ATOM 663 N N . ASP A 1 81 ? 5.947 6.745 4.874 1.00 85.44 81 ASP A N 1
ATOM 664 C CA . ASP A 1 81 ? 6.789 6.194 5.940 1.00 85.44 81 ASP A CA 1
ATOM 665 C C . ASP A 1 81 ? 7.297 7.304 6.878 1.00 85.44 81 ASP A C 1
ATOM 667 O O . ASP A 1 81 ? 6.825 8.439 6.838 1.00 85.44 81 ASP A O 1
ATOM 671 N N . GLU A 1 82 ? 8.250 6.987 7.759 1.00 82.62 82 GLU A N 1
ATOM 672 C CA . GLU A 1 82 ? 8.841 7.988 8.663 1.00 82.62 82 GLU A CA 1
ATOM 673 C C . GLU A 1 82 ? 9.670 9.061 7.924 1.00 82.62 82 GLU A C 1
ATOM 675 O O . GLU A 1 82 ? 9.992 10.090 8.512 1.00 82.62 82 GLU A O 1
ATOM 680 N N . ASN A 1 83 ? 10.016 8.838 6.652 1.00 85.31 83 ASN A N 1
ATOM 681 C CA . ASN A 1 83 ? 10.786 9.760 5.817 1.00 85.31 83 ASN A CA 1
ATOM 682 C C . ASN A 1 83 ? 9.898 10.650 4.932 1.00 85.31 83 ASN A C 1
ATOM 684 O O . ASN A 1 83 ? 10.420 11.556 4.283 1.00 85.31 83 ASN A O 1
ATOM 688 N N . GLY A 1 84 ? 8.581 10.420 4.905 1.00 89.00 84 GLY A N 1
ATOM 689 C CA . GLY A 1 84 ? 7.616 11.257 4.196 1.00 89.00 84 GLY A CA 1
ATOM 690 C C . GLY A 1 84 ? 6.702 10.482 3.252 1.00 89.00 84 GLY A C 1
ATOM 691 O O . GLY A 1 84 ? 6.457 9.288 3.421 1.00 89.00 84 GLY A O 1
ATOM 692 N N . GLU A 1 85 ? 6.145 11.205 2.283 1.00 92.81 85 GLU A N 1
ATOM 693 C CA . GLU A 1 85 ? 5.243 10.668 1.265 1.00 92.81 85 GLU A CA 1
ATOM 694 C C . GLU A 1 85 ? 6.014 10.187 0.034 1.00 92.81 85 GLU A C 1
ATOM 696 O O . GLU A 1 85 ? 6.972 10.820 -0.408 1.00 92.81 85 GLU A O 1
ATOM 701 N N . HIS A 1 86 ? 5.541 9.090 -0.547 1.00 91.44 86 HIS A N 1
ATOM 702 C CA . HIS A 1 86 ? 6.142 8.428 -1.695 1.00 91.44 86 HIS A CA 1
ATOM 703 C C . HIS A 1 86 ? 5.075 8.109 -2.740 1.00 91.44 86 HIS A C 1
ATOM 705 O O . HIS A 1 86 ? 3.936 7.761 -2.411 1.00 91.44 86 HIS A O 1
ATOM 711 N N . GLU A 1 87 ? 5.469 8.185 -4.008 1.00 94.31 87 GLU A N 1
ATOM 712 C CA . GLU A 1 87 ? 4.652 7.806 -5.159 1.00 94.31 87 GLU A CA 1
ATOM 713 C C . GLU A 1 87 ? 5.468 6.891 -6.070 1.00 94.31 87 GLU A C 1
ATOM 715 O O . GLU A 1 87 ? 6.526 7.274 -6.575 1.00 94.31 87 GLU A O 1
ATOM 720 N N . GLU A 1 88 ? 4.960 5.684 -6.308 1.00 94.75 88 GLU A N 1
ATOM 721 C CA . GLU A 1 88 ? 5.668 4.680 -7.092 1.00 94.75 88 GLU A CA 1
ATOM 722 C C . GLU A 1 88 ? 4.795 4.060 -8.177 1.00 94.75 88 GLU A C 1
ATOM 724 O O . GLU A 1 88 ? 3.643 3.710 -7.946 1.00 94.75 88 GLU A O 1
ATOM 729 N N . PHE A 1 89 ? 5.368 3.909 -9.372 1.00 95.00 89 PHE A N 1
ATOM 730 C CA . PHE A 1 89 ? 4.713 3.308 -10.532 1.00 95.00 89 PHE A CA 1
ATOM 731 C C . PHE A 1 89 ? 5.202 1.873 -10.753 1.00 95.00 89 PHE A C 1
ATOM 733 O O . PHE A 1 89 ? 6.408 1.619 -10.685 1.00 95.00 89 PHE A O 1
ATOM 740 N N . PHE A 1 90 ? 4.279 0.963 -11.068 1.00 95.19 90 PHE A N 1
ATOM 741 C CA . PHE A 1 90 ? 4.549 -0.458 -11.300 1.00 95.19 90 PHE A CA 1
ATOM 742 C C . PHE A 1 90 ? 4.056 -0.872 -12.689 1.00 95.19 90 PHE A C 1
ATOM 744 O O . PHE A 1 90 ? 2.862 -1.027 -12.907 1.00 95.19 90 PHE A O 1
ATOM 751 N N . ALA A 1 91 ? 4.956 -1.070 -13.652 1.00 93.75 91 ALA A N 1
ATOM 752 C CA . ALA A 1 91 ? 4.551 -1.360 -15.033 1.00 93.75 91 ALA A CA 1
ATOM 753 C C . ALA A 1 91 ? 3.872 -2.735 -15.191 1.00 93.75 91 ALA A C 1
ATOM 755 O O . ALA A 1 91 ? 2.908 -2.859 -15.946 1.00 93.75 91 ALA A O 1
ATOM 756 N N . ASN A 1 92 ? 4.364 -3.749 -14.472 1.00 94.88 92 ASN A N 1
ATOM 757 C CA . ASN A 1 92 ? 3.961 -5.149 -14.632 1.00 94.88 92 ASN A CA 1
ATOM 758 C C . ASN A 1 92 ? 3.840 -5.884 -13.274 1.00 94.88 92 ASN A C 1
ATOM 760 O O . ASN A 1 92 ? 4.657 -6.746 -12.955 1.00 94.88 92 ASN A O 1
ATOM 764 N N . PRO A 1 93 ? 2.882 -5.497 -12.417 1.00 93.69 93 PRO A N 1
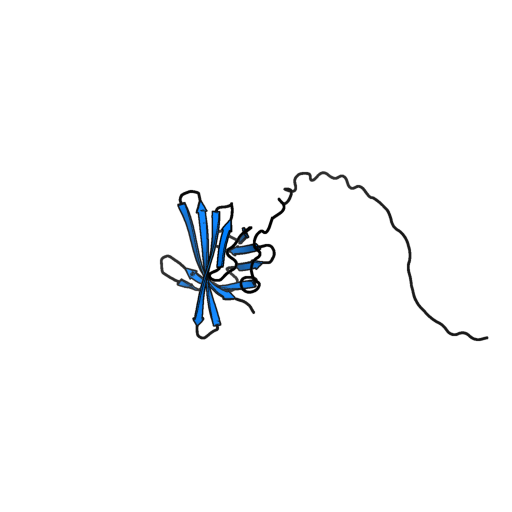ATOM 765 C CA . PRO A 1 93 ? 2.593 -6.196 -11.169 1.00 93.69 93 PRO A CA 1
ATOM 766 C C . PRO A 1 93 ? 1.950 -7.573 -11.403 1.00 93.69 93 PRO A C 1
ATOM 768 O O . PRO A 1 93 ? 1.262 -7.811 -12.395 1.00 93.69 93 PRO A O 1
ATOM 771 N N . GLU A 1 94 ? 2.066 -8.455 -10.413 1.00 91.19 94 GLU A N 1
ATOM 772 C CA . GLU A 1 94 ? 1.254 -9.663 -10.306 1.00 91.19 94 GLU A CA 1
ATOM 773 C C . GLU A 1 94 ? -0.197 -9.286 -9.970 1.00 91.19 94 GLU A C 1
ATOM 775 O O . GLU A 1 94 ? -0.507 -8.798 -8.882 1.00 91.19 94 GLU A O 1
ATOM 780 N N . ASN A 1 95 ? -1.114 -9.534 -10.905 1.00 85.19 95 ASN A N 1
ATOM 781 C CA . ASN A 1 95 ? -2.527 -9.151 -10.808 1.00 85.19 95 ASN A CA 1
ATOM 782 C C . ASN A 1 95 ? -3.440 -10.248 -10.235 1.00 85.19 95 ASN A C 1
ATOM 784 O O . ASN A 1 95 ? -4.651 -10.241 -10.459 1.00 85.19 95 ASN A O 1
ATOM 788 N N . ARG A 1 96 ? -2.877 -11.191 -9.482 1.00 84.69 96 ARG A N 1
ATOM 789 C CA . ARG A 1 96 ? -3.623 -12.226 -8.762 1.00 84.69 96 ARG A CA 1
ATOM 790 C C . ARG A 1 96 ? -3.191 -12.232 -7.310 1.00 84.69 96 ARG A C 1
ATOM 792 O O . ARG A 1 96 ? -2.036 -11.962 -7.022 1.00 84.69 96 ARG A O 1
ATOM 799 N N . TYR A 1 97 ? -4.107 -12.563 -6.411 1.00 81.62 97 TYR A N 1
ATOM 800 C CA . TYR A 1 97 ? -3.778 -12.689 -4.999 1.00 81.62 97 TYR A CA 1
ATOM 801 C C . TYR A 1 97 ? -2.874 -13.920 -4.743 1.00 81.62 97 TYR A C 1
ATOM 803 O O . TYR A 1 97 ? -3.172 -14.990 -5.287 1.00 81.62 97 TYR A O 1
ATOM 811 N N . PRO A 1 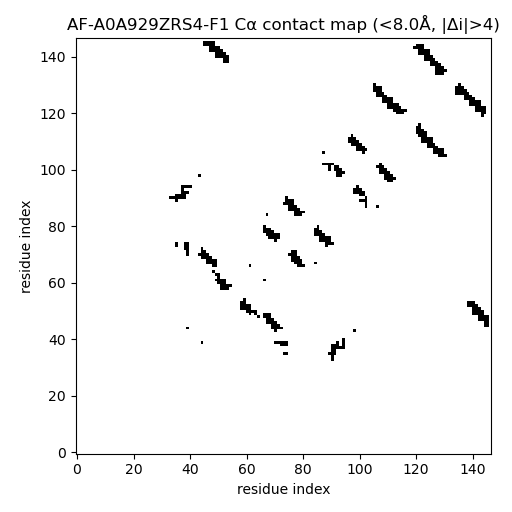98 ? -1.826 -13.822 -3.899 1.00 87.19 98 PRO A N 1
ATOM 812 C CA . PRO A 1 98 ? -1.324 -12.607 -3.245 1.00 87.19 98 PRO A CA 1
ATOM 813 C C . PRO A 1 98 ? -0.726 -11.624 -4.258 1.00 87.19 98 PRO A C 1
ATOM 815 O O . PRO A 1 98 ? 0.077 -12.017 -5.097 1.00 87.19 98 PRO A O 1
ATOM 818 N N . TYR A 1 99 ? -1.116 -10.348 -4.174 1.00 91.56 99 TYR A N 1
ATOM 819 C CA . TYR A 1 99 ? -0.647 -9.338 -5.125 1.00 91.56 99 TYR A CA 1
ATOM 820 C C . TYR A 1 99 ? 0.785 -8.934 -4.809 1.00 91.56 99 TYR A C 1
ATOM 822 O O . TYR A 1 99 ? 1.143 -8.752 -3.642 1.00 91.56 99 TYR A O 1
ATOM 830 N N . ALA A 1 100 ? 1.577 -8.719 -5.849 1.00 93.88 100 ALA A N 1
ATOM 831 C CA . ALA A 1 100 ? 2.949 -8.262 -5.728 1.00 93.88 100 ALA A CA 1
ATOM 832 C C . ALA A 1 100 ? 3.315 -7.360 -6.902 1.00 93.88 100 ALA A C 1
ATOM 834 O O . ALA A 1 100 ? 2.690 -7.411 -7.958 1.00 93.88 100 ALA A O 1
ATOM 835 N N . GLY A 1 101 ? 4.349 -6.549 -6.748 1.00 94.12 101 GLY A N 1
ATOM 836 C CA . GLY A 1 101 ? 4.908 -5.820 -7.877 1.00 94.12 101 GLY A CA 1
ATOM 837 C C . GLY A 1 101 ? 6.223 -5.178 -7.510 1.00 94.12 101 GLY A C 1
ATOM 838 O O . GLY A 1 101 ? 6.368 -4.670 -6.399 1.00 94.12 101 GLY A O 1
ATOM 839 N N . ASP A 1 102 ? 7.170 -5.203 -8.441 1.00 93.94 102 ASP A N 1
ATOM 840 C CA . ASP A 1 102 ? 8.445 -4.506 -8.357 1.00 93.94 102 ASP A CA 1
ATOM 841 C C . ASP A 1 102 ? 8.533 -3.390 -9.401 1.00 93.94 102 ASP A C 1
ATOM 843 O O . ASP A 1 102 ? 7.819 -3.374 -10.407 1.00 93.94 102 ASP A O 1
ATOM 847 N N . ASN A 1 103 ? 9.403 -2.416 -9.150 1.00 92.94 103 ASN A N 1
ATOM 848 C CA . ASN A 1 103 ? 9.687 -1.371 -10.119 1.00 92.94 103 ASN A CA 1
ATOM 849 C C . ASN A 1 103 ? 11.188 -1.147 -10.323 1.00 92.94 103 ASN A C 1
ATOM 851 O O . ASN A 1 103 ? 12.035 -1.562 -9.530 1.00 92.94 103 ASN A O 1
ATOM 855 N N . LYS A 1 104 ? 11.525 -0.417 -11.394 1.00 88.44 104 LYS A N 1
ATOM 856 C CA . LYS A 1 104 ? 12.916 -0.141 -11.799 1.00 88.44 104 LYS A CA 1
ATOM 857 C C . LYS A 1 104 ? 13.732 0.625 -10.752 1.00 88.44 104 LYS A C 1
ATOM 859 O O . LYS A 1 104 ? 14.958 0.582 -10.794 1.00 88.44 104 LYS A O 1
ATOM 864 N N . LYS A 1 105 ? 13.079 1.321 -9.817 1.00 89.19 105 LYS A N 1
ATOM 865 C CA . LYS A 1 105 ? 13.740 2.036 -8.715 1.00 89.19 105 LYS A CA 1
ATOM 866 C C . LYS A 1 105 ? 14.078 1.113 -7.533 1.00 89.19 105 LYS A C 1
ATOM 868 O O . LYS A 1 105 ? 14.713 1.562 -6.583 1.00 89.19 105 LYS A O 1
ATOM 873 N N . GLY A 1 106 ? 13.690 -0.163 -7.596 1.00 90.12 106 GLY A N 1
ATOM 874 C CA . GLY A 1 106 ? 13.935 -1.151 -6.549 1.00 90.12 106 GLY A CA 1
ATOM 875 C C . GLY A 1 106 ? 12.880 -1.157 -5.443 1.00 90.12 106 GLY A C 1
ATOM 876 O O . GLY A 1 106 ? 13.126 -1.754 -4.394 1.00 90.12 106 GLY A O 1
ATOM 877 N N . TYR A 1 107 ? 11.727 -0.513 -5.652 1.00 92.19 107 TYR A N 1
ATOM 878 C CA . TYR A 1 107 ? 10.579 -0.668 -4.762 1.00 92.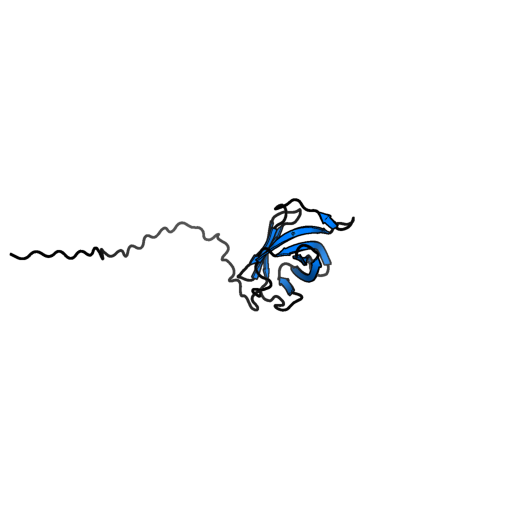19 107 TYR A CA 1
ATOM 879 C C . TYR A 1 107 ? 9.820 -1.935 -5.092 1.00 92.19 107 TYR A C 1
ATOM 881 O O . TYR A 1 107 ? 9.745 -2.357 -6.245 1.00 92.19 107 TYR A O 1
ATOM 889 N N . LEU A 1 108 ? 9.241 -2.516 -4.056 1.00 92.69 108 LEU A N 1
ATOM 890 C CA . LEU A 1 108 ? 8.481 -3.740 -4.143 1.00 92.69 108 LEU A CA 1
ATOM 891 C C . LEU A 1 108 ? 7.350 -3.689 -3.127 1.00 92.69 108 LEU A C 1
ATOM 893 O O . LEU A 1 108 ? 7.579 -3.307 -1.978 1.00 92.69 108 LEU A O 1
ATOM 897 N N . PHE A 1 109 ? 6.156 -4.092 -3.533 1.00 93.56 109 PHE A N 1
ATOM 898 C CA . PHE A 1 109 ? 5.046 -4.295 -2.614 1.00 93.56 109 PHE A CA 1
ATOM 899 C C . PHE A 1 109 ? 4.606 -5.756 -2.620 1.00 93.56 109 PHE A C 1
ATOM 901 O O . PHE A 1 109 ? 4.729 -6.451 -3.629 1.00 93.56 109 PHE A O 1
ATOM 908 N N . TYR A 1 110 ? 4.046 -6.191 -1.496 1.00 92.44 110 TYR A N 1
ATOM 909 C CA . TYR A 1 110 ? 3.289 -7.428 -1.384 1.00 92.44 110 TYR A CA 1
ATOM 910 C C . TYR A 1 110 ? 2.030 -7.199 -0.559 1.00 92.44 110 TYR A C 1
ATOM 912 O O . TYR A 1 110 ? 2.101 -6.609 0.517 1.00 92.44 110 TYR A O 1
ATOM 920 N N . VAL A 1 111 ? 0.897 -7.715 -1.024 1.00 89.94 111 VAL A N 1
ATOM 921 C CA . VAL A 1 111 ? -0.367 -7.730 -0.283 1.00 89.94 111 VAL A CA 1
ATOM 922 C C . VAL A 1 111 ? -0.676 -9.174 0.103 1.00 89.94 111 VAL A C 1
ATOM 924 O O . VAL A 1 111 ? -1.142 -9.970 -0.715 1.00 89.94 111 VAL A O 1
ATOM 927 N N . TRP A 1 112 ? -0.383 -9.500 1.361 1.00 81.12 112 TRP A N 1
ATOM 928 C CA . TRP A 1 112 ? -0.597 -10.799 1.994 1.00 81.12 112 TRP A CA 1
ATOM 929 C C . TRP A 1 112 ? -1.869 -10.813 2.845 1.00 81.12 112 TRP A C 1
ATOM 931 O O . TRP A 1 112 ? -2.425 -9.770 3.176 1.00 81.12 112 TRP A O 1
ATOM 941 N N . ASP A 1 113 ? -2.290 -12.031 3.192 1.00 66.81 113 ASP A N 1
ATOM 942 C CA . ASP A 1 113 ? -3.338 -12.424 4.144 1.00 66.81 113 ASP A CA 1
ATOM 943 C C . ASP A 1 113 ? -4.628 -11.585 4.154 1.00 66.81 113 ASP A C 1
ATOM 945 O O . ASP A 1 113 ? -4.659 -10.471 4.657 1.00 66.81 113 ASP A O 1
ATOM 949 N N . LYS A 1 114 ? -5.744 -12.193 3.734 1.00 63.25 114 LYS A N 1
ATOM 950 C CA . LYS A 1 114 ? -7.080 -11.799 4.200 1.00 63.25 114 LYS A CA 1
ATOM 951 C C . LYS A 1 114 ? -7.350 -12.536 5.503 1.00 63.25 114 LYS A C 1
ATOM 953 O O . LYS A 1 114 ? -7.894 -13.640 5.491 1.00 63.25 114 LYS A O 1
ATOM 958 N N . LYS A 1 115 ? -6.932 -11.976 6.637 1.00 61.94 115 LYS A N 1
ATOM 959 C CA . LYS A 1 115 ? -7.336 -12.534 7.935 1.00 61.94 115 LYS A CA 1
ATOM 960 C C . LYS A 1 115 ? -8.602 -11.816 8.396 1.00 61.94 115 LYS A C 1
ATOM 962 O O . LYS A 1 115 ? -8.537 -10.618 8.674 1.00 61.94 115 LYS A O 1
ATOM 967 N N . PRO A 1 116 ? -9.754 -12.505 8.469 1.00 51.00 116 PRO A N 1
ATOM 968 C CA . PRO A 1 116 ? -10.925 -11.926 9.100 1.00 51.00 116 PRO A CA 1
ATOM 969 C C . PRO A 1 116 ? -10.631 -11.776 10.596 1.00 51.00 116 PRO A C 1
ATOM 971 O O . PRO A 1 116 ? -10.413 -12.760 11.302 1.00 51.00 116 PRO A O 1
ATOM 974 N N . LEU A 1 117 ? -10.612 -10.539 11.082 1.00 52.88 117 LEU A N 1
ATOM 975 C CA . LEU A 1 117 ? -10.750 -10.246 12.508 1.00 52.88 117 LEU A CA 1
ATOM 976 C C . LEU A 1 117 ? -12.172 -9.728 12.745 1.00 52.88 117 LEU A C 1
ATOM 978 O O . LEU A 1 117 ? -12.878 -9.387 11.797 1.00 52.88 117 LEU A O 1
ATOM 982 N N . LYS A 1 118 ? -12.612 -9.693 14.009 1.00 44.88 118 LYS A N 1
ATOM 983 C CA . LYS A 1 118 ? -14.003 -9.383 14.405 1.00 44.88 118 LYS A CA 1
ATOM 984 C C . LYS A 1 118 ? -14.592 -8.109 13.767 1.00 44.88 118 LYS A C 1
ATOM 986 O O . LYS A 1 118 ? -15.809 -8.042 13.630 1.00 44.88 118 LYS A O 1
ATOM 991 N N . ASP A 1 119 ? -13.746 -7.175 13.327 1.00 54.69 119 ASP A N 1
ATOM 992 C CA . ASP A 1 119 ? -14.129 -5.856 12.810 1.00 54.69 119 ASP A CA 1
ATOM 993 C C . ASP A 1 119 ? -13.918 -5.674 11.286 1.00 54.69 119 ASP A C 1
ATOM 995 O O . ASP A 1 119 ? -14.134 -4.579 10.764 1.00 54.69 119 ASP A O 1
ATOM 999 N N . GLY A 1 120 ? -13.518 -6.720 10.544 1.00 61.41 120 GLY A N 1
ATOM 1000 C CA . GLY A 1 120 ? -13.382 -6.672 9.080 1.00 61.41 120 GLY A CA 1
ATOM 1001 C C . GLY A 1 120 ? -12.274 -7.552 8.490 1.00 61.41 120 GLY A C 1
ATOM 1002 O O . GLY A 1 120 ? -11.606 -8.315 9.189 1.00 61.41 120 GLY A O 1
ATOM 1003 N N . GLU A 1 121 ? -12.075 -7.439 7.173 1.00 74.00 121 GLU A N 1
ATOM 1004 C CA . GLU A 1 121 ? -10.923 -8.029 6.484 1.00 74.00 121 GLU A CA 1
ATOM 1005 C C . GLU A 1 121 ? -9.698 -7.135 6.676 1.00 74.00 121 GLU A C 1
ATOM 1007 O O . GLU A 1 121 ? -9.668 -5.989 6.213 1.00 74.00 121 GLU A O 1
ATOM 1012 N N . TYR A 1 122 ? -8.688 -7.668 7.356 1.00 78.00 122 TYR A N 1
ATOM 1013 C CA . TYR A 1 122 ? -7.395 -7.016 7.465 1.00 78.00 122 TYR A CA 1
ATOM 1014 C C . TYR A 1 122 ? -6.447 -7.566 6.411 1.00 78.00 122 TYR A C 1
ATOM 1016 O O . TYR A 1 122 ? -6.413 -8.773 6.170 1.00 78.00 122 TYR A O 1
ATOM 1024 N N . TYR A 1 123 ? -5.676 -6.653 5.836 1.00 87.31 123 TYR A N 1
ATOM 1025 C CA . TYR A 1 123 ? -4.644 -6.885 4.842 1.00 87.31 123 TYR A CA 1
ATOM 1026 C C . TYR A 1 123 ? -3.291 -6.618 5.493 1.00 87.31 123 TYR A C 1
ATOM 1028 O O . TYR A 1 123 ? -3.094 -5.570 6.124 1.00 87.31 123 TYR A O 1
ATOM 1036 N N . GLN A 1 124 ? -2.351 -7.544 5.321 1.00 90.62 124 GLN A N 1
ATOM 1037 C CA . GLN A 1 124 ? -0.952 -7.279 5.623 1.00 90.62 124 GLN A CA 1
ATOM 1038 C C . GLN A 1 124 ? -0.264 -6.804 4.346 1.00 90.62 124 GLN A C 1
ATOM 1040 O O . GLN A 1 124 ? -0.154 -7.557 3.381 1.00 90.62 124 GLN A O 1
ATOM 1045 N N . ILE A 1 125 ? 0.212 -5.562 4.337 1.00 92.12 125 ILE A N 1
ATOM 1046 C CA . ILE A 1 125 ? 0.913 -4.995 3.185 1.00 92.12 125 ILE A CA 1
ATOM 1047 C C . ILE A 1 125 ? 2.366 -4.748 3.554 1.00 92.12 125 ILE A C 1
ATOM 1049 O O . ILE A 1 125 ? 2.660 -4.049 4.521 1.00 92.12 125 ILE A O 1
ATOM 1053 N N . THR A 1 126 ? 3.270 -5.327 2.774 1.00 92.12 126 THR A N 1
ATOM 1054 C CA . THR A 1 126 ? 4.714 -5.167 2.925 1.00 92.12 126 THR A CA 1
ATOM 1055 C C . THR A 1 126 ? 5.235 -4.275 1.809 1.00 92.12 126 THR A C 1
ATOM 1057 O O . THR A 1 126 ? 5.096 -4.620 0.639 1.00 92.12 126 THR A O 1
ATOM 1060 N N . MET A 1 127 ? 5.877 -3.167 2.168 1.00 92.69 127 MET A N 1
ATOM 1061 C CA . MET A 1 127 ? 6.651 -2.320 1.261 1.00 92.69 127 MET A CA 1
ATOM 1062 C C . MET A 1 127 ? 8.139 -2.573 1.497 1.00 92.69 127 MET A C 1
ATOM 1064 O O . MET A 1 127 ? 8.608 -2.566 2.634 1.00 92.69 127 MET A O 1
ATOM 1068 N N . VAL A 1 128 ? 8.902 -2.800 0.433 1.00 91.81 128 VAL A N 1
ATOM 1069 C CA . VAL A 1 128 ? 10.338 -3.075 0.511 1.00 91.81 128 VAL A CA 1
ATOM 1070 C C . VAL A 1 128 ? 11.089 -2.121 -0.402 1.00 91.81 128 VAL A C 1
ATOM 1072 O O . VAL A 1 128 ? 10.737 -1.958 -1.568 1.00 91.81 128 VAL A O 1
ATOM 1075 N N . ILE A 1 129 ? 12.165 -1.540 0.123 1.00 91.56 129 ILE A N 1
ATOM 1076 C CA . ILE A 1 129 ? 13.129 -0.759 -0.654 1.00 91.56 129 ILE A CA 1
ATOM 1077 C C . ILE A 1 129 ? 14.370 -1.617 -0.844 1.00 91.56 129 ILE A C 1
ATOM 1079 O O . ILE A 1 129 ? 14.991 -2.055 0.130 1.00 91.56 129 ILE A O 1
ATOM 1083 N N . ARG A 1 130 ? 14.759 -1.862 -2.093 1.00 92.31 130 ARG A N 1
ATOM 1084 C CA . ARG A 1 130 ? 1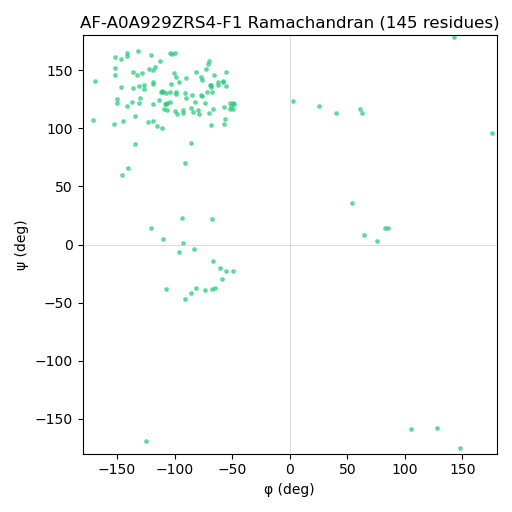5.930 -2.667 -2.446 1.00 92.31 130 ARG A CA 1
ATOM 1085 C C . ARG A 1 130 ? 16.906 -1.865 -3.294 1.00 92.31 130 ARG A C 1
ATOM 1087 O O . ARG A 1 130 ? 16.538 -0.977 -4.053 1.00 92.31 130 ARG A O 1
ATOM 1094 N N . LYS A 1 131 ? 18.180 -2.219 -3.173 1.00 90.00 131 LYS A N 1
ATOM 1095 C CA . LYS A 1 131 ? 19.238 -1.871 -4.129 1.00 90.00 131 LYS A CA 1
ATOM 1096 C C . LYS A 1 131 ? 19.845 -3.176 -4.652 1.00 90.00 131 LYS A C 1
ATOM 1098 O O . LYS A 1 131 ? 19.649 -4.215 -4.016 1.00 90.00 131 LYS A O 1
ATOM 1103 N N . PRO A 1 132 ? 20.591 -3.163 -5.770 1.00 87.25 132 PRO A N 1
ATOM 1104 C CA . PRO A 1 132 ? 21.263 -4.365 -6.256 1.00 87.25 132 PRO A CA 1
ATOM 1105 C C . PRO A 1 132 ? 22.033 -5.072 -5.128 1.00 87.25 132 PRO A C 1
ATOM 1107 O O . PRO A 1 132 ? 22.872 -4.462 -4.466 1.00 87.25 132 PRO A O 1
ATOM 1110 N N . GLY A 1 133 ? 21.678 -6.333 -4.863 1.00 86.50 133 GLY A N 1
ATOM 1111 C CA . GLY A 1 133 ? 22.308 -7.177 -3.842 1.00 86.50 133 GLY A CA 1
ATOM 1112 C C . GLY A 1 133 ? 21.949 -6.891 -2.376 1.00 86.50 133 GLY A C 1
ATOM 1113 O O . GLY A 1 133 ? 22.519 -7.544 -1.506 1.00 86.50 133 GLY A O 1
ATOM 1114 N N . ARG A 1 134 ? 21.040 -5.952 -2.054 1.00 91.56 134 ARG A N 1
ATOM 1115 C CA . ARG A 1 134 ? 20.669 -5.665 -0.651 1.00 91.56 134 ARG A CA 1
ATOM 1116 C C . ARG A 1 134 ? 19.250 -5.129 -0.449 1.00 91.56 134 ARG A C 1
ATOM 1118 O O . ARG A 1 134 ? 18.750 -4.325 -1.236 1.00 91.56 134 ARG A O 1
ATOM 1125 N N . VAL A 1 135 ? 18.644 -5.502 0.677 1.00 91.56 135 VAL A N 1
ATOM 1126 C CA . VAL A 1 135 ? 17.428 -4.865 1.205 1.00 91.56 135 VAL A CA 1
ATOM 1127 C C . VAL A 1 135 ? 17.837 -3.647 2.032 1.00 91.56 135 VAL A C 1
ATOM 1129 O O . VAL A 1 135 ? 18.719 -3.747 2.880 1.00 91.56 135 VAL A O 1
ATOM 1132 N N . ILE A 1 136 ? 17.236 -2.495 1.745 1.00 91.19 136 ILE A N 1
ATOM 1133 C CA . ILE A 1 136 ? 17.482 -1.235 2.459 1.00 91.19 136 ILE A CA 1
ATOM 1134 C C . ILE A 1 136 ? 16.506 -1.084 3.619 1.00 91.19 136 ILE A C 1
ATOM 1136 O O . ILE A 1 136 ? 16.923 -0.753 4.723 1.00 91.19 136 ILE A O 1
ATOM 1140 N N . SER A 1 137 ? 15.221 -1.328 3.365 1.00 89.12 137 SER A N 1
ATOM 1141 C CA . SER A 1 137 ? 14.175 -1.239 4.379 1.00 89.12 137 SER A CA 1
ATOM 1142 C C . SER A 1 137 ? 13.016 -2.173 4.049 1.00 89.12 137 SER A C 1
ATOM 1144 O O . SER A 1 137 ? 12.761 -2.458 2.875 1.00 89.12 137 SER A O 1
ATOM 1146 N N . VAL A 1 138 ? 12.322 -2.624 5.091 1.00 90.31 138 VAL A N 1
ATOM 1147 C CA . VAL A 1 138 ? 11.080 -3.396 5.026 1.00 90.31 138 VAL A CA 1
ATOM 1148 C C . VAL A 1 138 ? 10.083 -2.715 5.951 1.00 90.31 138 VAL A C 1
ATOM 1150 O O . VAL A 1 138 ? 10.370 -2.519 7.129 1.00 90.31 138 VAL A O 1
ATOM 1153 N N . PHE A 1 139 ? 8.915 -2.379 5.423 1.00 89.56 139 PHE A N 1
ATOM 1154 C CA . PHE A 1 139 ? 7.810 -1.806 6.175 1.00 89.56 139 PHE A CA 1
ATOM 1155 C C . PHE A 1 139 ? 6.627 -2.751 6.068 1.00 89.56 139 PHE A C 1
ATOM 1157 O O . PHE A 1 139 ? 6.164 -3.029 4.964 1.00 89.56 139 PHE A O 1
ATOM 1164 N N . ASN A 1 140 ? 6.138 -3.249 7.199 1.00 90.88 140 ASN A N 1
ATOM 1165 C CA . ASN A 1 140 ? 4.921 -4.047 7.234 1.00 90.88 140 ASN A CA 1
ATOM 1166 C C . ASN A 1 140 ? 3.803 -3.223 7.864 1.00 90.88 140 ASN A C 1
ATOM 1168 O O . ASN A 1 140 ? 3.968 -2.656 8.947 1.00 90.88 140 ASN A O 1
ATOM 1172 N N . TYR A 1 141 ? 2.661 -3.192 7.192 1.00 90.88 141 TYR A N 1
ATOM 1173 C CA . TYR A 1 141 ? 1.456 -2.516 7.636 1.00 90.88 141 TYR A CA 1
ATOM 1174 C C . TYR A 1 141 ? 0.329 -3.518 7.807 1.00 90.88 141 TYR A C 1
ATOM 1176 O O . TYR A 1 141 ? 0.112 -4.380 6.956 1.00 90.88 141 TYR A O 1
ATOM 1184 N N . TYR A 1 142 ? -0.426 -3.354 8.885 1.00 90.44 142 TYR A N 1
ATOM 1185 C CA . TYR A 1 142 ? -1.688 -4.041 9.092 1.00 90.44 142 TYR A CA 1
ATOM 1186 C C . TYR A 1 142 ? -2.821 -3.036 8.895 1.00 90.44 142 TYR A C 1
ATOM 1188 O O . TYR A 1 142 ? -2.911 -2.030 9.609 1.00 90.44 142 TYR A O 1
ATOM 1196 N N . CYS A 1 143 ? -3.650 -3.264 7.880 1.00 89.56 143 CYS A N 1
ATOM 1197 C CA . CYS A 1 143 ? -4.570 -2.256 7.362 1.00 89.56 143 CYS A CA 1
ATOM 1198 C C . CYS A 1 143 ? -5.928 -2.846 6.970 1.00 89.56 143 CYS A C 1
ATOM 1200 O O . CYS A 1 143 ? -6.068 -4.048 6.784 1.00 89.56 143 CYS A O 1
ATOM 1202 N N . THR A 1 144 ? -6.939 -1.992 6.835 1.00 89.94 144 THR A N 1
ATOM 1203 C CA . THR A 1 144 ? -8.251 -2.353 6.270 1.00 89.94 144 THR A CA 1
ATOM 1204 C C . THR A 1 144 ? -8.510 -1.520 5.026 1.00 89.94 144 THR A C 1
ATOM 1206 O O . THR A 1 144 ? -8.256 -0.312 5.038 1.00 89.94 144 THR A O 1
ATOM 1209 N N . LYS A 1 145 ? -9.078 -2.122 3.983 1.00 88.75 145 LYS A N 1
ATOM 1210 C CA . LYS A 1 145 ? -9.495 -1.388 2.785 1.00 88.75 145 LYS A CA 1
ATOM 1211 C C . LYS A 1 145 ? -10.742 -0.543 3.083 1.00 88.75 145 LYS A C 1
ATOM 1213 O O . LYS A 1 145 ? -11.695 -1.043 3.682 1.00 88.75 145 LYS A O 1
ATOM 1218 N N . GLN A 1 146 ? -10.727 0.736 2.710 1.00 88.38 146 GLN A N 1
ATOM 1219 C CA . GLN A 1 146 ? -11.914 1.592 2.777 1.00 88.38 146 GLN A CA 1
ATOM 1220 C C . GLN A 1 146 ? -12.938 1.119 1.735 1.00 88.38 146 GLN A C 1
ATOM 1222 O O . GLN A 1 146 ? -12.555 0.741 0.627 1.00 88.38 146 GLN A O 1
ATOM 1227 N N . ARG A 1 147 ? -14.213 1.076 2.135 1.00 76.31 147 ARG A N 1
ATOM 1228 C CA . ARG A 1 147 ? -15.328 0.672 1.267 1.00 76.31 147 ARG A CA 1
ATOM 1229 C C . ARG A 1 147 ? -15.693 1.766 0.279 1.00 76.31 147 ARG A C 1
ATOM 1231 O O . ARG A 1 147 ? -15.607 2.946 0.684 1.00 76.31 147 ARG A O 1
#

Solvent-accessible surface area (backbone atoms only — not comparable to full-atom values): 9134 Å² total; per-residue (Å²): 142,87,90,81,90,82,88,84,84,84,87,82,76,89,80,92,75,91,74,87,78,89,71,88,66,95,75,64,77,76,76,71,81,83,66,71,78,35,69,69,39,78,86,67,41,42,48,35,49,50,47,28,35,64,50,100,91,43,79,40,79,51,63,83,86,71,49,52,35,32,36,40,86,87,32,31,37,38,36,41,60,99,91,44,79,47,78,45,65,30,37,61,33,50,72,51,88,69,32,34,35,52,33,97,82,33,41,33,43,36,44,44,62,83,49,76,49,102,90,46,60,34,36,38,38,37,43,34,40,36,52,96,97,41,79,75,47,78,45,43,33,39,24,34,69,63,131

Foldseek 3Di:
DDDDDDDDDDDDDDDDDDDDPPDDDPPDPPPPPQAAPDWADPVQFAWWWFQWKQDPVGTDGDPGPPWTWGQHTQQWTWIADPVGIDIDHFRDWDRDPQTKGADPQQKIKTWDDQDDDPVHGWIWMWIWHDDVPDTPDIMITITDGDD

Secondary structure (DSSP, 8-state):
-------------------------TTSPP------SSPPPTTT-EEEEEEEEEETTEEEEPPTTSS-EEEETTTEEEEEETTEEEEEE-SS-B-SSSEEEE-TTSEEEEEEEEEEETTEEEEEEEEEEEETTEEEEEEEEEEEE--

Sequence (147 aa):
MNRIFTLFIAVFSVFSIVSCDRSSDDNKPQEEQKIIEVPFTDELKGVYKIHYKDTPSGWEAVPANKYKLEFREGNTVYWTDENGEHEEFFANPENRYPYAGDNKKGYLFYVWDKKPLKDGEYYQITMVIRKPGRVISVFNYYCTKQR

Radius of gyration: 24.46 Å; Cα contacts (8 Å, |Δi|>4): 257; chains: 1; bounding box: 76×52×56 Å